Protein AF-A0AA95GGM5-F1 (afdb_monomer)

Structure (mmCIF, N/CA/C/O backbone):
data_AF-A0AA95GGM5-F1
#
_entry.id   AF-A0AA95GGM5-F1
#
loop_
_atom_site.group_PDB
_atom_site.id
_atom_site.type_symbol
_atom_site.label_atom_id
_atom_site.label_alt_id
_atom_site.label_comp_id
_atom_site.label_asym_id
_atom_site.label_entity_id
_atom_site.label_seq_id
_atom_site.pdbx_PDB_ins_code
_atom_site.Cartn_x
_atom_site.Cartn_y
_atom_site.Cartn_z
_atom_site.occupancy
_atom_site.B_iso_or_equiv
_atom_site.auth_seq_id
_atom_site.auth_comp_id
_atom_site.auth_asym_id
_atom_site.auth_atom_id
_atom_site.pdbx_PDB_model_num
ATOM 1 N N . MET A 1 1 ? 15.242 -28.363 -10.101 1.00 30.48 1 MET A N 1
ATOM 2 C CA . MET A 1 1 ? 14.266 -27.829 -11.077 1.00 30.48 1 MET A CA 1
ATOM 3 C C . MET A 1 1 ? 13.266 -26.940 -10.348 1.00 30.48 1 MET A C 1
ATOM 5 O O . MET A 1 1 ? 12.358 -27.441 -9.702 1.00 30.48 1 MET A O 1
ATOM 9 N N . THR A 1 2 ? 13.478 -25.626 -10.359 1.00 34.44 2 THR A N 1
ATOM 10 C CA . THR A 1 2 ? 12.674 -24.646 -9.613 1.00 34.44 2 THR A CA 1
ATOM 11 C C . THR A 1 2 ? 11.592 -24.033 -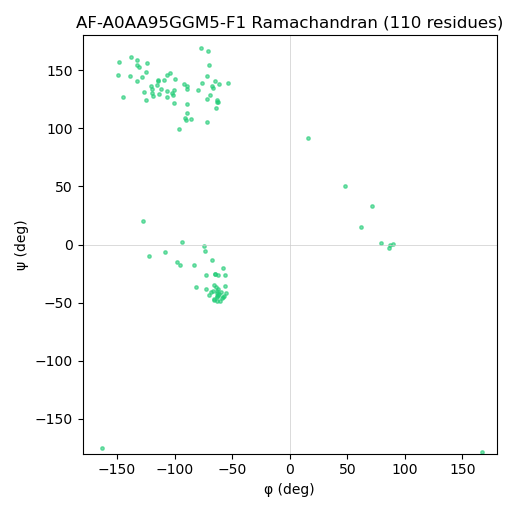10.510 1.00 34.44 2 THR A C 1
ATOM 13 O O . THR A 1 2 ? 11.856 -23.148 -11.311 1.00 34.44 2 THR A O 1
ATOM 16 N N . SER A 1 3 ? 10.370 -24.559 -10.371 1.00 32.09 3 SER A N 1
ATOM 17 C CA . SER A 1 3 ? 9.054 -23.945 -10.640 1.00 32.09 3 SER A CA 1
ATOM 18 C C . SER A 1 3 ? 9.024 -22.660 -11.502 1.00 32.09 3 SER A C 1
ATOM 20 O O . SER A 1 3 ? 8.994 -21.548 -10.971 1.00 32.09 3 SER A O 1
ATOM 22 N N . LEU A 1 4 ? 8.878 -22.815 -12.822 1.00 35.53 4 LEU A N 1
ATOM 23 C CA . LEU A 1 4 ? 8.591 -21.734 -13.785 1.00 35.53 4 LEU A CA 1
ATOM 24 C C . LEU A 1 4 ? 7.138 -21.201 -13.727 1.00 35.53 4 LEU A C 1
ATOM 26 O O . LEU A 1 4 ? 6.823 -20.214 -14.388 1.00 35.53 4 LEU A O 1
ATOM 30 N N . THR A 1 5 ? 6.248 -21.809 -12.933 1.00 39.97 5 THR A N 1
ATOM 31 C CA . THR A 1 5 ? 4.789 -21.600 -13.037 1.00 39.97 5 THR A CA 1
ATOM 32 C C . THR A 1 5 ? 4.130 -20.795 -11.913 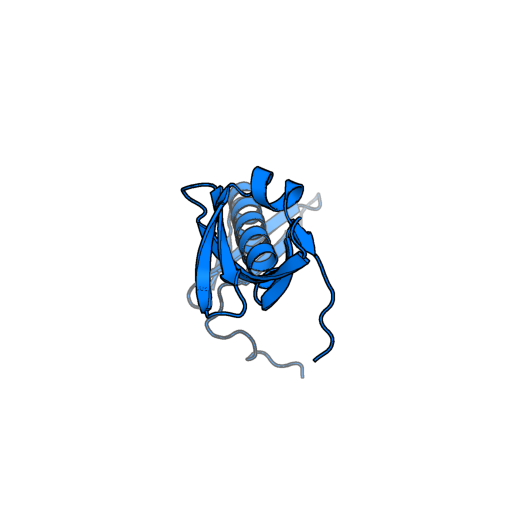1.00 39.97 5 THR A C 1
ATOM 34 O O . THR A 1 5 ? 2.964 -20.443 -12.048 1.00 39.97 5 THR A O 1
ATOM 37 N N . LYS A 1 6 ? 4.827 -20.414 -10.831 1.00 46.41 6 LYS A N 1
ATOM 38 C CA . LYS A 1 6 ? 4.169 -19.738 -9.684 1.00 46.41 6 LYS A CA 1
ATOM 39 C C . LYS A 1 6 ? 3.619 -18.327 -9.960 1.00 46.41 6 LYS A C 1
ATOM 41 O O . LYS A 1 6 ? 2.859 -17.830 -9.142 1.00 46.41 6 LYS A O 1
ATOM 46 N N . ASN A 1 7 ? 3.980 -17.689 -11.077 1.00 53.69 7 ASN A N 1
ATOM 47 C CA . ASN A 1 7 ? 3.649 -16.282 -11.353 1.00 53.69 7 ASN A CA 1
ATOM 48 C C . ASN A 1 7 ? 2.967 -16.054 -12.717 1.00 53.69 7 ASN A C 1
ATOM 50 O O . ASN A 1 7 ? 3.013 -14.942 -13.245 1.00 53.69 7 ASN A O 1
ATOM 54 N N . HIS A 1 8 ? 2.378 -17.091 -13.322 1.00 43.47 8 HIS A N 1
ATOM 55 C CA . HIS A 1 8 ? 1.637 -16.935 -14.578 1.00 43.47 8 HIS A CA 1
ATOM 56 C C . HIS A 1 8 ? 0.427 -16.008 -14.345 1.00 43.47 8 HIS A C 1
ATOM 58 O O . HIS A 1 8 ? -0.381 -16.267 -13.458 1.00 43.47 8 HIS A O 1
ATOM 64 N N . GLY A 1 9 ? 0.331 -14.906 -15.095 1.00 52.59 9 GLY A N 1
ATOM 65 C CA . GLY A 1 9 ? -0.766 -13.930 -14.982 1.00 52.59 9 GLY A CA 1
ATOM 66 C C . GLY A 1 9 ? -0.566 -12.771 -13.992 1.00 52.59 9 GLY A C 1
ATOM 67 O O . GLY A 1 9 ? -1.441 -11.916 -13.896 1.00 52.59 9 GLY A O 1
ATOM 68 N N . ILE A 1 10 ? 0.569 -12.688 -13.288 1.00 62.66 10 ILE A N 1
ATOM 69 C CA . ILE A 1 10 ? 0.879 -11.557 -12.395 1.00 62.66 10 ILE A CA 1
ATOM 70 C C . ILE A 1 10 ? 1.868 -10.619 -13.093 1.00 62.66 10 ILE A C 1
ATOM 72 O O . ILE A 1 10 ? 2.899 -11.067 -13.593 1.00 62.66 10 ILE A O 1
ATOM 76 N N . SER A 1 11 ? 1.588 -9.313 -13.109 1.00 67.56 11 SER A N 1
ATOM 77 C CA . SER A 1 11 ? 2.535 -8.301 -13.597 1.00 67.56 11 SER A CA 1
ATOM 78 C C . SER A 1 11 ? 3.799 -8.298 -12.732 1.00 67.56 11 SER A C 1
ATOM 80 O O . SER A 1 11 ? 3.728 -8.102 -11.520 1.00 67.56 11 SER A O 1
ATOM 82 N N . GLN A 1 12 ? 4.965 -8.502 -13.348 1.00 79.56 12 GLN A N 1
ATOM 83 C CA . GLN A 1 12 ? 6.257 -8.562 -12.652 1.00 79.56 12 GLN A CA 1
ATOM 84 C C . GLN A 1 12 ? 7.143 -7.392 -13.078 1.00 79.56 12 GLN A C 1
ATOM 86 O O . GLN A 1 12 ? 7.191 -7.063 -14.259 1.00 79.56 12 GLN A O 1
ATOM 91 N N . LEU A 1 13 ? 7.876 -6.801 -12.137 1.00 83.62 13 LEU A N 1
ATOM 92 C CA . LEU A 1 13 ? 8.936 -5.828 -12.404 1.00 83.62 13 LEU A CA 1
ATOM 93 C C . LEU A 1 13 ? 10.274 -6.466 -12.027 1.00 83.62 13 LEU A C 1
ATOM 95 O O . LEU A 1 13 ? 10.395 -7.045 -10.948 1.00 83.62 13 LEU A O 1
ATOM 99 N N . ARG A 1 14 ? 11.284 -6.346 -12.890 1.00 86.19 14 ARG A N 1
ATOM 100 C CA . ARG A 1 14 ? 12.654 -6.770 -12.580 1.00 86.19 14 ARG A CA 1
ATOM 101 C C . ARG A 1 14 ? 13.665 -5.698 -12.952 1.00 86.19 14 ARG A C 1
ATOM 103 O O . ARG A 1 14 ? 13.426 -4.885 -13.839 1.00 86.19 14 ARG A O 1
ATOM 110 N N . CYS A 1 15 ? 14.804 -5.731 -12.277 1.00 85.12 15 CYS A N 1
ATOM 111 C CA . CYS A 1 15 ? 15.995 -4.979 -12.642 1.00 85.12 15 CYS A CA 1
ATOM 112 C C . CYS A 1 15 ? 17.013 -5.972 -13.210 1.00 85.12 15 CYS A C 1
ATOM 114 O O . CYS A 1 15 ? 17.293 -6.987 -12.571 1.00 85.12 15 CYS A O 1
ATOM 116 N N . ARG A 1 16 ? 17.533 -5.710 -14.409 1.00 83.69 16 ARG A N 1
ATOM 117 C CA . ARG A 1 16 ? 18.513 -6.558 -15.088 1.00 83.69 16 ARG A CA 1
ATOM 118 C C . ARG A 1 16 ? 19.798 -5.763 -15.336 1.00 83.69 16 ARG A C 1
ATOM 120 O O . ARG A 1 16 ? 19.715 -4.657 -15.877 1.00 83.69 16 ARG A O 1
ATOM 127 N N . PRO A 1 17 ? 20.978 -6.302 -14.987 1.00 81.50 17 PRO A N 1
ATOM 128 C CA . PRO A 1 17 ? 22.237 -5.690 -15.383 1.00 81.50 17 PRO A CA 1
ATOM 129 C C . PRO A 1 17 ? 22.411 -5.794 -16.905 1.00 81.50 17 PRO A C 1
ATOM 131 O O . PRO A 1 17 ? 22.146 -6.834 -17.517 1.00 81.50 17 PRO A O 1
ATOM 134 N N . ILE A 1 18 ? 22.856 -4.706 -17.520 1.00 83.31 18 ILE A N 1
ATOM 135 C CA . ILE A 1 18 ? 23.289 -4.654 -18.912 1.00 83.31 18 ILE A CA 1
ATOM 136 C C . ILE A 1 18 ? 24.812 -4.688 -18.905 1.00 83.31 18 ILE A C 1
ATOM 138 O O . ILE A 1 18 ? 25.460 -3.828 -18.309 1.00 83.31 18 ILE A O 1
ATOM 142 N N . SER A 1 19 ? 25.367 -5.691 -19.581 1.00 74.94 19 SER A N 1
ATOM 143 C CA . SER A 1 19 ? 26.810 -5.814 -19.745 1.00 74.94 19 SER A CA 1
ATOM 144 C C . SER A 1 19 ? 27.314 -4.739 -20.709 1.00 74.94 19 SER A C 1
ATOM 146 O O . SER A 1 19 ? 26.830 -4.629 -21.834 1.00 74.94 19 SER A O 1
ATOM 148 N N . GLY A 1 20 ? 28.287 -3.951 -20.261 1.00 69.19 20 GLY A N 1
ATOM 149 C CA . GLY A 1 20 ? 28.970 -2.906 -21.019 1.00 69.19 20 GLY A CA 1
ATOM 150 C C . GLY A 1 20 ? 30.279 -2.525 -20.323 1.00 69.19 20 GLY A C 1
ATOM 151 O O . GLY A 1 20 ? 30.634 -3.128 -19.314 1.00 69.19 20 GLY A O 1
ATOM 152 N N . LYS A 1 21 ? 30.999 -1.510 -20.831 1.00 62.56 21 LYS A N 1
ATOM 153 C CA . LYS A 1 21 ? 32.228 -0.996 -20.180 1.00 62.56 21 LYS A CA 1
ATOM 154 C C . LYS A 1 21 ? 31.995 -0.544 -18.726 1.00 62.56 21 LYS A C 1
ATOM 156 O O . LYS A 1 21 ? 32.923 -0.604 -17.933 1.00 62.56 21 LYS A O 1
ATOM 161 N N . ASN A 1 22 ? 30.763 -0.143 -18.396 1.00 67.94 22 ASN A N 1
ATOM 162 C CA . ASN A 1 22 ? 30.288 0.165 -17.048 1.00 67.94 22 ASN A CA 1
ATOM 163 C C . ASN A 1 22 ? 29.049 -0.685 -16.722 1.00 67.94 22 ASN A C 1
ATOM 165 O O . ASN A 1 22 ? 28.318 -1.098 -17.625 1.00 67.94 22 ASN A O 1
ATOM 169 N N . TRP A 1 23 ? 28.786 -0.902 -15.430 1.00 63.06 23 TRP A N 1
ATOM 170 C CA . TRP A 1 23 ? 27.568 -1.562 -14.956 1.00 63.06 23 TRP A CA 1
ATOM 171 C C . TRP A 1 23 ? 26.362 -0.637 -15.138 1.00 63.06 23 TRP A C 1
ATOM 173 O O . TRP A 1 23 ? 26.179 0.314 -14.378 1.00 63.06 23 TRP A O 1
ATOM 183 N N . PHE A 1 24 ? 25.529 -0.924 -16.136 1.00 74.38 24 PHE A N 1
ATOM 184 C CA . PHE A 1 24 ? 24.243 -0.256 -16.326 1.00 74.38 24 PHE A CA 1
ATOM 185 C C . PHE A 1 24 ? 23.109 -1.177 -15.884 1.00 74.38 24 PHE A C 1
ATOM 187 O O . PHE A 1 24 ? 23.189 -2.394 -16.030 1.00 74.38 24 PHE A O 1
ATOM 194 N N . TYR A 1 25 ? 22.032 -0.601 -15.361 1.00 79.12 25 TYR A N 1
ATOM 195 C CA . TYR A 1 25 ? 20.838 -1.341 -14.964 1.00 79.12 25 TYR A CA 1
ATOM 196 C C . TYR A 1 25 ? 19.659 -0.921 -15.835 1.00 79.12 25 TYR A C 1
ATOM 198 O O . TYR A 1 25 ? 19.457 0.266 -16.088 1.00 79.12 25 TYR A O 1
ATOM 206 N N . CYS A 1 26 ? 18.870 -1.894 -16.280 1.00 83.62 26 CYS A N 1
ATOM 207 C CA . CYS A 1 26 ? 17.617 -1.664 -16.985 1.00 83.62 26 CYS A CA 1
ATOM 208 C C . CYS A 1 26 ? 16.469 -2.301 -16.215 1.00 83.62 26 CYS A C 1
ATOM 210 O O . CYS A 1 26 ? 16.577 -3.423 -15.717 1.00 83.62 26 CYS A O 1
ATOM 212 N N . TYR A 1 27 ? 15.370 -1.566 -16.105 1.00 86.75 27 TYR A N 1
ATOM 213 C CA . TYR A 1 27 ? 14.140 -2.080 -15.529 1.00 86.75 27 TYR A CA 1
ATOM 214 C C . TYR A 1 27 ? 13.279 -2.664 -16.641 1.00 86.75 27 TYR A C 1
ATOM 216 O O . TYR A 1 27 ? 13.159 -2.072 -17.708 1.00 86.75 27 TYR A O 1
ATOM 224 N N . GLU A 1 28 ? 12.659 -3.810 -16.390 1.00 88.88 28 GLU A N 1
ATOM 225 C CA . GLU A 1 28 ? 11.775 -4.480 -17.340 1.00 88.88 28 GLU A CA 1
ATOM 226 C C . GLU A 1 28 ? 10.480 -4.888 -16.631 1.00 88.88 28 GLU A C 1
ATOM 228 O O . GLU A 1 28 ? 10.514 -5.344 -15.483 1.00 88.88 28 GLU A O 1
ATOM 233 N N . ILE A 1 29 ? 9.342 -4.757 -17.314 1.00 87.25 29 ILE A N 1
ATOM 234 C CA . ILE A 1 29 ? 8.054 -5.293 -16.858 1.00 87.25 29 ILE A CA 1
ATOM 235 C C . ILE A 1 29 ? 7.643 -6.507 -17.677 1.00 87.25 29 ILE A C 1
ATOM 237 O O . ILE A 1 29 ? 7.899 -6.560 -18.878 1.00 87.25 29 ILE A O 1
ATOM 241 N N .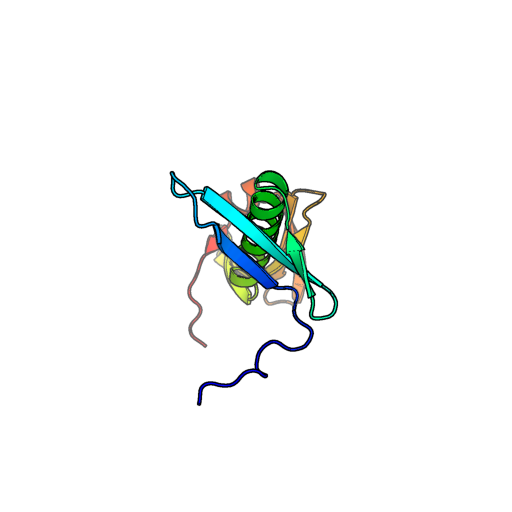 ARG A 1 30 ? 6.970 -7.462 -17.036 1.00 84.44 30 ARG A N 1
ATOM 242 C CA . ARG A 1 30 ? 6.328 -8.589 -17.711 1.00 84.44 30 ARG A CA 1
ATOM 243 C C . ARG A 1 30 ? 4.902 -8.209 -18.093 1.00 84.44 30 ARG A C 1
ATOM 245 O O . ARG A 1 30 ? 4.061 -8.044 -17.213 1.00 84.44 30 ARG A O 1
ATOM 252 N N . LEU A 1 31 ? 4.637 -8.105 -19.392 1.00 76.38 31 LEU A N 1
ATOM 253 C CA . LEU A 1 31 ? 3.302 -7.935 -19.967 1.00 76.38 31 LEU A CA 1
ATOM 254 C C . LEU A 1 31 ? 3.065 -9.049 -20.981 1.00 76.38 31 LEU A C 1
ATOM 256 O O . LEU A 1 31 ? 3.866 -9.210 -21.898 1.00 76.38 31 LEU A O 1
ATOM 260 N N . VAL A 1 32 ? 1.979 -9.812 -20.811 1.00 80.12 32 VAL A N 1
ATOM 261 C CA . VAL A 1 32 ? 1.592 -10.908 -21.726 1.00 80.12 32 VAL A CA 1
ATOM 262 C C . VAL A 1 32 ? 2.793 -11.819 -22.036 1.00 80.12 32 VAL A C 1
ATOM 264 O O . VAL A 1 32 ? 3.174 -12.033 -23.183 1.00 80.12 32 VAL A O 1
ATOM 267 N N . ASP A 1 33 ? 3.472 -12.255 -20.971 1.00 76.69 33 ASP A N 1
ATOM 268 C CA . ASP A 1 33 ? 4.653 -13.128 -21.019 1.00 76.69 33 ASP A CA 1
ATOM 269 C C . ASP A 1 33 ? 5.890 -12.589 -21.752 1.00 76.69 33 ASP A C 1
ATOM 271 O O . ASP A 1 33 ? 6.852 -13.322 -21.980 1.00 76.69 33 ASP A O 1
ATOM 275 N N . ARG A 1 34 ? 5.933 -11.283 -22.031 1.00 81.19 34 ARG A N 1
ATOM 276 C CA . ARG A 1 34 ? 7.099 -10.606 -22.606 1.00 81.19 34 ARG A CA 1
ATOM 277 C C . ARG A 1 34 ? 7.701 -9.611 -21.629 1.00 81.19 34 ARG A C 1
ATOM 279 O O . ARG A 1 34 ? 6.981 -8.900 -20.933 1.00 81.19 34 ARG A O 1
ATOM 286 N N . TRP A 1 35 ? 9.030 -9.545 -21.611 1.00 86.62 35 TRP A N 1
ATOM 287 C CA . TRP A 1 35 ? 9.775 -8.539 -20.858 1.00 86.62 35 TRP A CA 1
ATOM 288 C C . TRP A 1 35 ? 9.989 -7.302 -21.719 1.00 86.62 35 TRP A C 1
ATOM 290 O O . TRP A 1 35 ? 10.583 -7.389 -22.791 1.00 86.62 35 TRP A O 1
ATOM 300 N N . ILE A 1 36 ? 9.490 -6.163 -21.249 1.00 87.31 36 ILE A N 1
ATOM 301 C CA . ILE A 1 36 ? 9.543 -4.888 -21.964 1.00 87.31 36 ILE A CA 1
ATOM 302 C C . ILE A 1 36 ? 10.350 -3.897 -21.121 1.00 87.31 36 ILE A C 1
ATOM 304 O O . ILE A 1 36 ? 10.032 -3.736 -19.938 1.00 87.31 36 ILE A O 1
ATOM 308 N N . PRO A 1 37 ? 11.379 -3.239 -21.687 1.00 89.44 37 PRO A N 1
ATOM 309 C CA . PRO A 1 37 ? 12.169 -2.254 -20.963 1.00 89.44 37 PRO A CA 1
ATOM 310 C C . PRO A 1 37 ? 11.316 -1.041 -20.586 1.00 89.44 37 PRO A C 1
ATOM 312 O O . PRO A 1 37 ? 10.495 -0.560 -21.366 1.00 89.44 37 PRO A O 1
ATOM 315 N N . VAL A 1 38 ? 11.535 -0.528 -19.382 1.00 86.06 38 VAL A N 1
ATOM 316 C CA . VAL A 1 38 ? 10.853 0.646 -18.837 1.00 86.06 38 VAL A CA 1
ATOM 317 C C . VAL A 1 38 ? 11.854 1.610 -18.221 1.00 86.06 38 VAL A C 1
ATOM 319 O O . VAL A 1 38 ? 12.969 1.250 -17.840 1.00 86.06 38 VAL A O 1
ATOM 322 N N . SER A 1 39 ? 11.442 2.869 -18.096 1.00 86.69 39 SER A N 1
ATOM 323 C CA . SER A 1 39 ? 12.255 3.883 -17.434 1.00 86.69 39 SER A CA 1
ATOM 324 C C . SER A 1 39 ? 12.344 3.640 -15.923 1.00 86.69 39 SER A C 1
ATOM 326 O O . SER A 1 39 ? 11.424 3.110 -15.294 1.00 86.69 39 SER A O 1
ATOM 328 N N . GLN A 1 40 ? 13.423 4.126 -15.304 1.00 81.69 40 GLN A N 1
ATOM 329 C CA . GLN A 1 40 ? 13.570 4.141 -13.844 1.00 81.69 40 GLN A CA 1
ATOM 330 C C . GLN A 1 40 ? 12.414 4.884 -13.153 1.00 81.69 40 GLN A C 1
ATOM 332 O O . GLN A 1 40 ? 11.955 4.467 -12.090 1.00 81.69 40 GLN A O 1
ATOM 337 N N . ARG A 1 41 ? 11.903 5.961 -13.768 1.00 81.94 41 ARG A N 1
ATOM 338 C CA . ARG A 1 41 ? 10.763 6.730 -13.245 1.00 81.94 41 ARG A CA 1
ATOM 339 C C . ARG A 1 41 ? 9.504 5.869 -13.143 1.00 81.94 41 ARG A C 1
ATOM 341 O O . ARG A 1 41 ? 8.812 5.931 -12.130 1.00 81.94 41 ARG A O 1
ATOM 348 N N . PHE A 1 42 ? 9.233 5.052 -14.161 1.00 82.38 42 PHE A N 1
ATOM 349 C CA . PHE A 1 42 ? 8.114 4.115 -14.138 1.00 82.38 42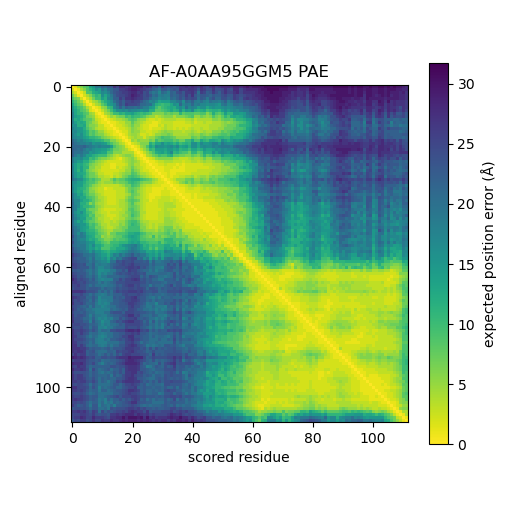 PHE A CA 1
ATOM 350 C C . PHE A 1 42 ? 8.309 3.034 -13.068 1.00 82.38 42 PHE A C 1
ATOM 352 O O . PHE A 1 42 ? 7.408 2.793 -12.268 1.00 82.38 42 PHE A O 1
ATOM 359 N N . ALA A 1 43 ? 9.496 2.420 -13.015 1.00 81.31 43 ALA A N 1
ATOM 360 C CA . ALA A 1 43 ? 9.813 1.384 -12.032 1.00 81.31 43 ALA A CA 1
ATOM 361 C C . ALA A 1 43 ? 9.621 1.885 -10.591 1.00 81.31 43 ALA A C 1
ATOM 363 O O . ALA A 1 43 ? 8.991 1.210 -9.777 1.00 81.31 43 ALA A O 1
ATOM 364 N N . LYS A 1 44 ? 10.089 3.105 -10.300 1.00 78.88 44 LYS A N 1
ATOM 365 C CA . LYS A 1 44 ? 9.890 3.758 -9.004 1.00 78.88 44 LYS A CA 1
ATOM 366 C C . LYS A 1 44 ? 8.406 3.956 -8.689 1.00 78.88 44 LYS A C 1
ATOM 368 O O . LYS A 1 44 ? 7.968 3.567 -7.613 1.00 78.88 44 LYS A O 1
ATOM 373 N N . TRP A 1 45 ? 7.632 4.501 -9.630 1.00 84.44 45 TRP A N 1
ATOM 374 C CA . TRP A 1 45 ? 6.189 4.684 -9.450 1.00 84.44 45 TRP A CA 1
ATOM 375 C C . TRP A 1 45 ? 5.469 3.363 -9.154 1.00 84.44 45 TRP A C 1
ATOM 377 O O . TRP A 1 45 ? 4.662 3.306 -8.230 1.00 84.44 45 TRP A O 1
ATOM 387 N N . ALA A 1 46 ? 5.786 2.296 -9.892 1.00 76.31 46 ALA A N 1
ATOM 388 C CA . ALA A 1 46 ? 5.163 0.990 -9.701 1.00 76.31 46 ALA A CA 1
ATOM 389 C C . ALA A 1 46 ? 5.464 0.417 -8.306 1.00 76.31 46 ALA A C 1
ATOM 391 O O . ALA A 1 46 ? 4.553 -0.049 -7.622 1.00 76.31 46 ALA A O 1
ATOM 392 N N . ILE A 1 47 ? 6.720 0.509 -7.856 1.00 75.12 47 ILE A N 1
ATOM 393 C CA . ILE A 1 47 ? 7.136 0.075 -6.514 1.00 75.12 47 ILE A CA 1
ATOM 394 C C . ILE A 1 47 ? 6.432 0.902 -5.433 1.00 75.12 47 ILE A C 1
ATOM 396 O O . ILE A 1 47 ? 5.865 0.332 -4.502 1.00 75.12 47 ILE A O 1
ATOM 400 N N . ASP A 1 48 ? 6.426 2.229 -5.560 1.00 72.19 48 ASP A N 1
ATOM 401 C CA . ASP A 1 48 ? 5.806 3.128 -4.581 1.00 72.19 48 ASP A CA 1
ATOM 402 C C . ASP A 1 48 ? 4.288 2.884 -4.489 1.00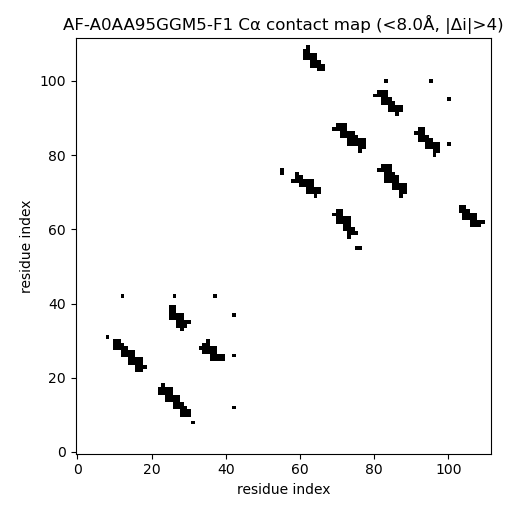 72.19 48 ASP A C 1
ATOM 404 O O . ASP A 1 48 ? 3.723 2.839 -3.393 1.00 72.19 48 ASP A O 1
ATOM 408 N N . HIS A 1 49 ? 3.625 2.643 -5.624 1.00 71.19 49 HIS A N 1
ATOM 409 C CA . HIS A 1 49 ? 2.198 2.330 -5.673 1.00 71.19 49 HIS A CA 1
ATOM 410 C C . HIS A 1 49 ? 1.878 0.992 -4.995 1.00 71.19 49 HIS A C 1
ATOM 412 O O . HIS A 1 49 ? 0.967 0.916 -4.170 1.00 71.19 49 HIS A O 1
ATOM 418 N N . VAL A 1 50 ? 2.654 -0.054 -5.295 1.00 67.62 50 VAL A N 1
ATOM 419 C CA . VAL A 1 50 ? 2.502 -1.379 -4.681 1.00 67.62 50 VAL A CA 1
ATOM 420 C C . VAL A 1 50 ? 2.770 -1.309 -3.177 1.00 67.62 50 VAL A C 1
ATOM 422 O O . VAL A 1 50 ? 1.957 -1.798 -2.397 1.00 67.62 50 VAL A O 1
ATOM 425 N N . ASN A 1 51 ? 3.830 -0.628 -2.740 1.00 64.94 51 ASN A N 1
ATOM 426 C CA . ASN A 1 51 ? 4.129 -0.434 -1.318 1.00 64.94 51 ASN A CA 1
ATOM 427 C C . ASN A 1 51 ? 3.007 0.306 -0.584 1.00 64.94 51 ASN A C 1
ATOM 429 O O . ASN A 1 51 ? 2.633 -0.081 0.522 1.00 64.94 51 ASN A O 1
ATOM 433 N N . HIS A 1 52 ? 2.428 1.333 -1.203 1.00 64.56 52 HIS A N 1
ATOM 434 C CA . HIS A 1 52 ? 1.286 2.049 -0.648 1.00 64.56 52 HIS A CA 1
ATOM 435 C C . HIS A 1 52 ? 0.041 1.153 -0.523 1.00 64.56 52 HIS A C 1
ATOM 437 O O . HIS A 1 52 ? -0.688 1.251 0.464 1.00 64.56 52 HIS A O 1
ATOM 443 N N . LEU A 1 53 ? -0.193 0.236 -1.468 1.00 60.19 53 LEU A N 1
ATOM 444 C CA . LEU A 1 53 ? -1.260 -0.767 -1.365 1.00 60.19 53 LEU A CA 1
ATOM 445 C C . LEU A 1 53 ? -0.967 -1.821 -0.283 1.00 60.19 53 LEU A C 1
ATOM 447 O O . LEU A 1 53 ? -1.848 -2.124 0.520 1.00 60.19 53 LEU A O 1
ATOM 451 N N . TYR A 1 54 ? 0.265 -2.329 -0.197 1.00 58.34 54 TYR A N 1
ATOM 452 C CA . TYR A 1 54 ? 0.677 -3.289 0.835 1.00 58.34 54 TYR A CA 1
ATOM 453 C C . TYR A 1 54 ? 0.598 -2.699 2.246 1.00 58.34 54 TYR A C 1
ATOM 455 O O . TYR A 1 54 ? 0.117 -3.360 3.165 1.00 58.34 54 TYR A O 1
ATOM 463 N N . GLN A 1 55 ? 1.017 -1.444 2.438 1.00 59.12 55 GLN A N 1
ATOM 464 C CA . GLN A 1 55 ? 0.877 -0.762 3.728 1.00 59.12 55 GLN A CA 1
ATOM 465 C C . GLN A 1 55 ? -0.593 -0.609 4.133 1.00 59.12 55 GLN A C 1
ATOM 467 O O . GLN A 1 55 ? -0.925 -0.811 5.301 1.00 59.12 55 GLN A O 1
ATOM 472 N N . LYS A 1 56 ? -1.487 -0.335 3.175 1.00 57.69 56 LYS A N 1
ATOM 473 C CA . LYS A 1 56 ? -2.936 -0.295 3.423 1.00 57.69 56 LYS A CA 1
ATOM 474 C C . LYS A 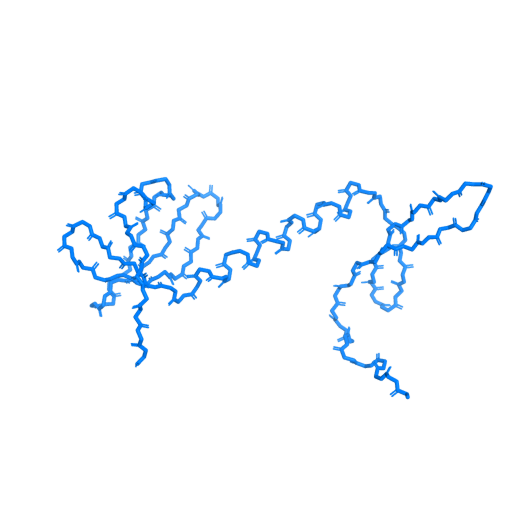1 56 ? -3.511 -1.663 3.785 1.00 57.69 56 LYS A C 1
ATOM 476 O O . LYS A 1 56 ? -4.338 -1.735 4.688 1.00 57.69 56 LYS A O 1
ATOM 481 N N . GLN A 1 57 ? -3.058 -2.738 3.136 1.00 56.09 57 GLN A N 1
ATOM 482 C CA . GLN A 1 57 ? -3.473 -4.103 3.485 1.00 56.09 57 GLN A CA 1
ATOM 483 C C . GLN A 1 57 ? -2.987 -4.519 4.877 1.00 56.09 57 GLN A C 1
ATOM 485 O O . GLN A 1 57 ? -3.719 -5.184 5.598 1.00 56.09 57 GLN A O 1
ATOM 490 N N . LYS A 1 58 ? -1.797 -4.080 5.309 1.00 59.38 58 LYS A N 1
ATOM 491 C CA . LYS A 1 58 ? -1.250 -4.429 6.632 1.00 59.38 58 LYS A CA 1
ATOM 492 C C . LYS A 1 58 ? -2.074 -3.865 7.796 1.00 59.38 58 LYS A C 1
ATOM 494 O O . LYS A 1 58 ? -2.026 -4.423 8.888 1.00 59.38 58 LYS A O 1
ATOM 499 N N . LEU A 1 59 ? -2.807 -2.771 7.576 1.00 63.66 59 LEU A N 1
ATOM 500 C CA . LEU A 1 59 ? -3.717 -2.166 8.557 1.00 63.66 59 LEU A CA 1
ATOM 501 C C . LEU A 1 59 ? -5.095 -2.843 8.588 1.00 63.66 59 LEU A C 1
ATOM 503 O O . LEU A 1 59 ? -5.829 -2.683 9.561 1.00 63.66 59 LEU A O 1
ATOM 507 N N . PHE A 1 60 ? -5.448 -3.604 7.550 1.00 65.12 60 PHE A N 1
ATOM 508 C CA . PHE A 1 60 ? -6.742 -4.266 7.432 1.00 65.12 60 PHE A CA 1
ATOM 509 C C . PHE A 1 60 ? -6.933 -5.299 8.546 1.00 65.12 60 PHE A C 1
ATOM 511 O O . PHE A 1 60 ? -6.093 -6.174 8.739 1.00 65.12 60 PHE A O 1
ATOM 518 N N . GLY A 1 61 ? -8.021 -5.172 9.311 1.00 68.94 61 GLY A N 1
ATOM 519 C CA . GLY A 1 61 ? -8.298 -6.054 10.448 1.00 68.94 61 GLY A CA 1
ATOM 520 C C . GLY A 1 61 ? -7.527 -5.725 11.730 1.00 68.94 61 GLY A C 1
ATOM 521 O O . GLY A 1 61 ? -7.721 -6.414 12.727 1.00 68.94 61 GLY A O 1
ATOM 522 N N . GLN A 1 62 ? -6.697 -4.674 11.752 1.00 83.44 62 GLN A N 1
ATOM 523 C CA . GLN A 1 62 ? -6.105 -4.201 13.004 1.00 83.44 62 GLN A CA 1
ATOM 524 C C . GLN A 1 62 ? -7.153 -3.521 13.884 1.00 83.44 62 GLN A C 1
ATOM 526 O O . GLN A 1 62 ? -8.036 -2.808 13.398 1.00 83.44 62 GLN A O 1
ATOM 531 N N . TYR A 1 63 ? -7.001 -3.709 15.191 1.00 87.19 63 TYR A N 1
ATOM 532 C CA . TYR A 1 63 ? -7.851 -3.098 16.197 1.00 87.19 63 TYR A CA 1
ATOM 533 C C . TYR A 1 63 ? -7.174 -1.872 16.805 1.00 87.19 63 TYR A C 1
ATOM 535 O O . TYR A 1 63 ? -5.962 -1.830 17.036 1.00 87.19 63 TYR A O 1
ATOM 543 N N . PHE A 1 64 ? -7.983 -0.861 17.079 1.00 89.31 64 PHE A N 1
ATOM 544 C CA . PHE A 1 64 ? -7.580 0.373 17.726 1.00 89.31 64 PHE A CA 1
ATOM 545 C C . PHE A 1 64 ? -8.546 0.680 18.861 1.00 89.31 64 PHE A C 1
ATOM 547 O O . PHE A 1 64 ? -9.708 0.290 18.820 1.00 89.31 64 PHE A O 1
ATOM 554 N N . ARG A 1 65 ? -8.071 1.400 19.869 1.00 90.62 65 ARG A N 1
ATOM 555 C CA . ARG A 1 65 ? -8.876 1.877 20.988 1.00 90.62 65 ARG A CA 1
ATOM 556 C C . ARG A 1 65 ? -8.956 3.396 20.947 1.00 90.62 65 ARG A C 1
ATOM 558 O O . ARG A 1 65 ? -7.922 4.057 20.824 1.00 90.62 65 ARG A O 1
ATOM 565 N N . ASP A 1 66 ? -10.168 3.933 21.032 1.00 88.56 66 ASP A N 1
ATOM 566 C CA . ASP A 1 66 ? -10.398 5.375 21.113 1.00 88.56 66 ASP A CA 1
ATOM 567 C C . ASP A 1 66 ? -10.105 5.921 22.526 1.00 88.56 66 ASP A C 1
ATOM 569 O O . ASP A 1 66 ? -9.936 5.173 23.493 1.00 88.56 66 ASP A O 1
ATOM 573 N N . LYS A 1 67 ? -10.064 7.250 22.667 1.00 84.50 67 LYS A N 1
ATOM 574 C CA . LYS A 1 67 ? -9.881 7.935 23.964 1.00 84.50 67 LYS A CA 1
ATOM 575 C C . LYS A 1 67 ? -10.943 7.588 25.021 1.00 84.50 67 LYS A C 1
ATOM 577 O O . LYS A 1 67 ? -10.702 7.815 26.200 1.00 84.50 67 LYS A O 1
ATOM 582 N N . ARG A 1 68 ? -12.106 7.070 24.615 1.00 85.69 68 ARG A N 1
ATOM 583 C CA . ARG A 1 68 ? -13.209 6.647 25.494 1.00 85.69 68 ARG A CA 1
ATOM 584 C C . ARG A 1 68 ? -13.140 5.154 25.840 1.00 85.69 68 ARG A C 1
ATOM 586 O O . ARG A 1 68 ? -14.023 4.656 26.525 1.00 85.69 68 ARG A O 1
ATOM 593 N N . GLY A 1 69 ? -12.115 4.441 25.369 1.00 84.75 69 GLY A N 1
ATOM 594 C CA . GLY A 1 69 ? -11.918 3.016 25.617 1.00 84.75 69 GLY A CA 1
ATOM 595 C C . GLY A 1 69 ? -12.625 2.083 24.629 1.00 84.75 69 GLY A C 1
ATOM 596 O O . GLY A 1 69 ? -12.458 0.870 24.745 1.00 84.75 69 GLY A O 1
ATOM 597 N N . ARG A 1 70 ? -13.358 2.607 23.640 1.00 88.44 70 ARG A N 1
ATOM 598 C CA . ARG A 1 70 ? -14.090 1.792 22.658 1.00 88.44 70 ARG A CA 1
ATOM 599 C C . ARG A 1 70 ? -13.140 1.211 21.624 1.00 88.44 70 ARG A C 1
ATOM 601 O O . ARG A 1 70 ? -12.238 1.904 21.146 1.00 88.44 70 ARG A O 1
ATOM 608 N N . ILE A 1 71 ? -13.363 -0.048 21.269 1.00 89.12 71 ILE A N 1
ATOM 609 C CA . ILE A 1 71 ? -12.563 -0.755 20.275 1.00 89.12 71 ILE A CA 1
ATOM 610 C C . ILE A 1 71 ? -13.168 -0.536 18.889 1.00 89.12 71 ILE A C 1
ATOM 612 O O . ILE A 1 71 ? -14.383 -0.583 18.694 1.00 89.12 71 ILE A O 1
ATOM 616 N N . VAL A 1 72 ? -12.296 -0.270 17.923 1.00 89.56 72 VAL A N 1
ATOM 617 C CA . VAL A 1 72 ? -12.637 -0.157 16.510 1.00 89.56 72 VAL A CA 1
ATOM 618 C C . VAL A 1 72 ? -11.727 -1.043 15.684 1.00 89.56 72 VAL A C 1
ATOM 620 O O . VAL A 1 72 ? -10.536 -1.169 15.962 1.00 89.56 72 VAL A O 1
ATOM 623 N N . ARG A 1 73 ? -12.277 -1.624 14.626 1.00 88.75 73 ARG A N 1
ATOM 624 C CA . ARG A 1 73 ? -11.543 -2.388 13.625 1.00 88.75 73 ARG A CA 1
ATOM 625 C C . ARG A 1 73 ? -11.324 -1.527 12.393 1.00 88.75 73 ARG A C 1
ATOM 627 O O . ARG A 1 73 ? -12.272 -0.963 11.848 1.00 88.75 73 ARG A O 1
ATOM 634 N N . PHE A 1 74 ? -10.088 -1.440 11.923 1.00 85.50 74 PHE A N 1
ATOM 635 C CA . PHE A 1 74 ? -9.782 -0.774 10.664 1.00 85.50 74 PHE A CA 1
ATOM 636 C C . PHE A 1 74 ? -10.331 -1.593 9.490 1.00 85.50 74 PHE A C 1
ATOM 638 O O . PHE A 1 74 ? -10.063 -2.792 9.371 1.00 85.50 74 PHE A O 1
ATOM 645 N N . THR A 1 75 ? -11.088 -0.931 8.615 1.00 85.81 75 THR A N 1
ATOM 646 C CA . THR A 1 75 ? -11.778 -1.563 7.478 1.00 85.81 75 THR A CA 1
ATOM 647 C C . THR A 1 75 ? -11.396 -0.973 6.129 1.00 85.81 75 THR A C 1
ATOM 649 O O . THR A 1 75 ? -11.748 -1.543 5.104 1.00 85.81 75 THR A O 1
ATOM 652 N N . GLY A 1 76 ? -10.668 0.144 6.082 1.00 81.06 76 GLY A N 1
ATOM 653 C CA . GLY A 1 76 ? -10.213 0.685 4.810 1.00 81.06 76 GLY A CA 1
ATOM 654 C C . GLY A 1 76 ? -9.672 2.102 4.886 1.00 81.06 76 GLY A C 1
ATOM 655 O O . GLY A 1 76 ? -9.602 2.726 5.943 1.00 81.06 76 GLY A O 1
ATOM 656 N N . TYR A 1 77 ? -9.288 2.618 3.722 1.00 82.44 77 TYR A N 1
ATOM 657 C CA . TYR A 1 77 ? -8.798 3.981 3.571 1.00 82.44 77 TYR A CA 1
ATOM 658 C C . TYR A 1 77 ? -9.244 4.580 2.235 1.00 82.44 77 TYR A C 1
ATOM 660 O O . TYR A 1 77 ? -8.966 4.021 1.172 1.00 82.44 77 TYR A O 1
ATOM 668 N N . ASP A 1 78 ? -9.876 5.749 2.294 1.00 80.31 78 ASP A N 1
ATOM 669 C CA . ASP A 1 78 ? -10.217 6.560 1.130 1.00 80.31 78 ASP A CA 1
ATOM 670 C C . ASP A 1 78 ? -9.023 7.453 0.772 1.00 80.31 78 ASP A C 1
ATOM 672 O O . ASP A 1 78 ? -8.714 8.430 1.460 1.00 80.31 78 ASP A O 1
ATOM 676 N N . ALA A 1 79 ? -8.357 7.122 -0.336 1.00 72.06 79 ALA A N 1
ATOM 677 C CA . ALA A 1 79 ? -7.184 7.847 -0.815 1.00 72.06 79 ALA A CA 1
ATOM 678 C C . ALA A 1 79 ? -7.495 9.218 -1.411 1.00 72.06 79 ALA A C 1
ATOM 680 O O . ALA A 1 79 ? -6.622 10.082 -1.395 1.00 72.06 79 ALA A O 1
ATOM 681 N N .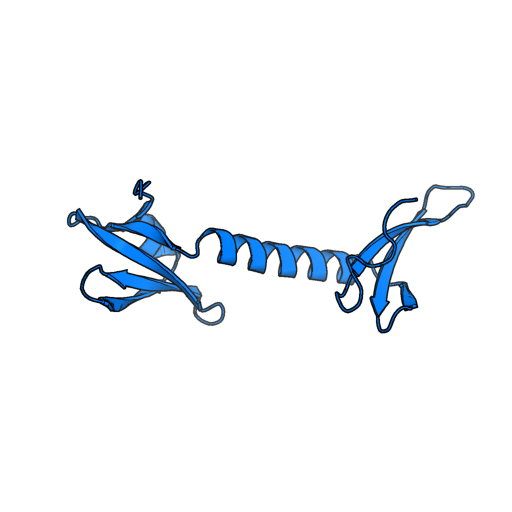 LYS A 1 80 ? -8.710 9.428 -1.929 1.00 76.75 80 LYS A N 1
ATOM 682 C CA . LYS A 1 80 ? -9.093 10.725 -2.494 1.00 76.75 80 LYS A CA 1
ATOM 683 C C . LYS A 1 80 ? -9.296 11.748 -1.383 1.00 76.75 80 LYS A C 1
ATOM 685 O O . LYS A 1 80 ? -8.923 12.903 -1.545 1.00 76.75 80 LYS A O 1
ATOM 690 N N . LYS A 1 81 ? -9.869 11.314 -0.257 1.00 77.19 81 LYS A N 1
ATOM 691 C CA . LYS A 1 81 ? -10.189 12.191 0.882 1.00 77.19 81 LYS A CA 1
ATOM 692 C C . LYS A 1 81 ? -9.146 12.162 2.000 1.00 77.19 81 LYS A C 1
ATOM 694 O O . LYS A 1 81 ? -9.151 13.033 2.866 1.00 77.19 81 LYS A O 1
ATOM 699 N N . GLY A 1 82 ? -8.256 11.173 2.005 1.00 79.56 82 GLY A N 1
ATOM 700 C CA . GLY A 1 82 ? -7.285 10.971 3.079 1.00 79.56 82 GLY A CA 1
ATOM 701 C C . GLY A 1 82 ? -7.918 10.472 4.380 1.00 79.56 82 GLY A C 1
ATOM 702 O O . GLY A 1 82 ? -7.478 10.854 5.469 1.00 79.56 82 GLY A O 1
ATOM 703 N N . TRP A 1 83 ? -8.984 9.675 4.281 1.00 86.00 83 TRP A N 1
ATOM 704 C CA . TRP A 1 83 ? -9.795 9.235 5.420 1.00 86.00 83 TRP A CA 1
ATOM 705 C C . TRP A 1 83 ? -9.589 7.756 5.722 1.00 86.00 83 TRP A C 1
ATOM 707 O O . TRP A 1 83 ? -9.489 6.935 4.817 1.00 86.00 83 TRP A O 1
ATOM 717 N N . ILE A 1 84 ? -9.567 7.416 7.005 1.00 85.81 84 ILE A N 1
ATOM 718 C CA . ILE A 1 84 ? -9.624 6.045 7.501 1.00 85.81 84 ILE A CA 1
ATOM 719 C C . ILE A 1 84 ? -11.087 5.654 7.685 1.00 85.81 84 ILE A C 1
ATOM 721 O O . ILE A 1 84 ? -11.857 6.416 8.270 1.00 85.81 84 ILE A O 1
ATOM 725 N N . LEU A 1 85 ? -11.434 4.459 7.214 1.00 89.38 85 LEU A N 1
ATOM 726 C CA . LEU A 1 85 ? -12.703 3.789 7.459 1.00 89.38 85 LEU A CA 1
ATOM 727 C C . LEU A 1 85 ? -12.502 2.734 8.547 1.00 89.38 85 LEU A C 1
ATOM 729 O O . LEU A 1 85 ? -11.557 1.939 8.506 1.00 89.38 85 LEU A O 1
ATOM 733 N N . PHE A 1 86 ? -13.395 2.715 9.526 1.00 89.62 86 PHE A N 1
ATOM 734 C CA . PHE A 1 86 ? -13.338 1.787 10.648 1.00 89.62 86 PHE A CA 1
ATOM 735 C C . PHE A 1 86 ? -14.741 1.432 11.136 1.00 89.62 86 PHE A C 1
ATOM 737 O O . PHE A 1 86 ? -15.697 2.168 10.908 1.00 89.62 86 PHE A O 1
ATOM 744 N N . THR A 1 87 ? -14.858 0.287 11.796 1.00 90.44 87 THR A N 1
ATOM 745 C CA . THR A 1 87 ? -16.107 -0.211 12.383 1.00 90.44 87 THR A CA 1
ATOM 746 C C . THR A 1 87 ? -15.946 -0.368 13.881 1.00 90.44 87 THR A C 1
ATOM 748 O O . THR A 1 87 ? -14.954 -0.949 14.319 1.00 90.44 87 THR A O 1
ATOM 751 N N . TYR A 1 88 ? -16.911 0.109 14.656 1.00 88.00 88 TYR A N 1
ATOM 752 C CA . TYR A 1 88 ? -17.029 -0.236 16.072 1.00 88.00 88 TYR A CA 1
ATOM 753 C C . TYR A 1 88 ? -17.487 -1.696 16.245 1.00 88.00 88 TYR A C 1
ATOM 755 O O . TYR A 1 88 ? -17.913 -2.343 15.285 1.00 88.00 88 TYR A O 1
ATOM 763 N N . GLU A 1 89 ? -17.376 -2.226 17.466 1.00 84.12 89 GLU A N 1
ATOM 764 C CA . GLU A 1 89 ? -17.824 -3.590 17.804 1.00 84.12 89 GLU A CA 1
ATOM 765 C C . GLU A 1 89 ? -19.336 -3.796 17.627 1.00 84.12 89 GLU A C 1
ATOM 767 O O . GLU A 1 89 ? -19.768 -4.903 17.326 1.00 84.12 89 GLU A O 1
ATOM 772 N N . ASP A 1 90 ? -20.129 -2.728 17.734 1.00 85.00 90 ASP A N 1
ATOM 773 C CA . ASP A 1 90 ? -21.576 -2.725 17.473 1.00 85.00 90 ASP A CA 1
ATOM 774 C C . ASP A 1 90 ? -21.931 -2.795 15.971 1.00 85.00 90 ASP A C 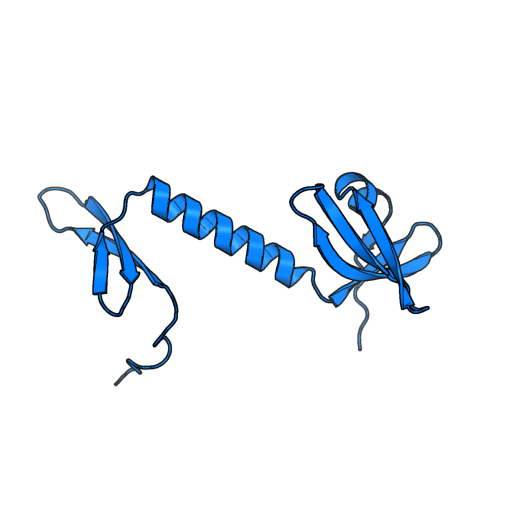1
ATOM 776 O O . ASP A 1 90 ? -23.105 -2.801 15.606 1.00 85.00 90 ASP A O 1
ATOM 780 N N . GLY A 1 91 ? -20.928 -2.829 15.086 1.00 81.94 91 GLY A N 1
ATOM 781 C CA . GLY A 1 91 ? -21.102 -2.830 13.635 1.00 81.94 91 GLY A CA 1
ATOM 782 C C . GLY A 1 91 ? -21.235 -1.438 13.008 1.00 81.94 91 GLY A C 1
ATOM 783 O O . GLY A 1 91 ? -21.273 -1.334 11.779 1.00 81.94 91 GLY A O 1
ATOM 784 N N . SER A 1 92 ? -21.237 -0.363 13.801 1.00 87.12 92 SER A N 1
ATOM 785 C CA . SER A 1 92 ? -21.337 1.009 13.300 1.00 87.12 92 SER A CA 1
ATOM 786 C C . SER A 1 92 ? -20.115 1.375 12.452 1.00 87.12 92 SER A C 1
ATOM 788 O O . SER A 1 92 ? -18.984 1.424 12.948 1.00 87.12 92 SER A O 1
ATOM 790 N N . GLN A 1 93 ? -20.333 1.668 11.166 1.00 88.75 93 GLN A N 1
ATOM 791 C CA . GLN A 1 93 ? -19.296 2.171 10.261 1.00 88.75 93 GLN A CA 1
ATOM 792 C C . GLN A 1 93 ? -19.060 3.666 10.474 1.00 88.75 93 GLN A C 1
ATOM 794 O O . GLN A 1 93 ? -19.991 4.465 10.529 1.00 88.75 93 GLN A O 1
ATOM 799 N N . CYS A 1 94 ? -17.792 4.051 10.570 1.00 89.31 94 CYS A N 1
ATOM 800 C CA . CYS A 1 94 ? -17.355 5.420 10.792 1.00 89.31 94 CYS A CA 1
ATOM 801 C C . CYS A 1 94 ? -16.149 5.761 9.915 1.00 89.31 94 CYS A C 1
ATOM 803 O O . CYS A 1 94 ? -15.433 4.892 9.408 1.00 89.31 94 CYS A O 1
ATOM 805 N N . PHE A 1 95 ? -15.916 7.060 9.750 1.00 90.62 95 PHE A N 1
ATOM 806 C CA . PHE A 1 95 ? -14.805 7.589 8.973 1.00 90.62 95 PHE A CA 1
ATOM 807 C C . PHE A 1 95 ? -14.166 8.788 9.673 1.00 90.62 95 PHE A C 1
ATOM 809 O O . PHE A 1 95 ? -14.839 9.586 10.323 1.00 90.62 95 PHE A O 1
ATOM 816 N N . SER A 1 96 ? -12.846 8.919 9.550 1.00 87.75 96 SER A N 1
ATOM 817 C CA . SER A 1 96 ? -12.100 10.043 10.125 1.00 87.75 96 SER A CA 1
ATOM 818 C C . SER A 1 96 ? -10.870 10.380 9.283 1.00 87.75 96 SER A C 1
ATOM 820 O O . SER A 1 96 ? -10.226 9.465 8.765 1.00 87.75 96 SER A O 1
ATOM 822 N N . PRO A 1 97 ? -10.471 11.660 9.169 1.00 88.94 97 PRO A N 1
ATOM 823 C CA . PRO A 1 97 ? -9.188 12.027 8.578 1.00 88.94 97 PRO A CA 1
ATOM 824 C C . PRO A 1 97 ? -8.026 11.284 9.246 1.00 88.94 97 PRO A C 1
ATOM 826 O O . PRO A 1 97 ? -7.973 11.185 10.475 1.00 88.94 97 PRO A O 1
ATOM 829 N N . ILE A 1 98 ? -7.055 10.820 8.453 1.00 82.75 98 ILE A N 1
ATOM 830 C CA . ILE A 1 98 ? -5.945 9.983 8.945 1.00 82.75 98 ILE A CA 1
ATOM 831 C C . ILE A 1 98 ? -5.168 10.625 10.103 1.00 82.75 98 ILE A C 1
ATOM 833 O O . ILE A 1 98 ? -4.867 9.966 11.096 1.00 82.75 98 ILE A O 1
ATOM 837 N N . ARG A 1 99 ? -4.903 11.936 10.017 1.00 82.25 99 ARG A N 1
ATOM 838 C CA . ARG A 1 99 ? -4.179 12.681 11.059 1.00 82.25 99 ARG A CA 1
ATOM 839 C C . ARG A 1 99 ? -4.935 12.669 12.384 1.00 82.25 99 ARG A C 1
ATOM 841 O O . ARG A 1 99 ? -4.332 12.427 13.422 1.00 82.25 99 ARG A O 1
ATOM 848 N N . LYS A 1 100 ? -6.253 12.881 12.332 1.00 86.75 100 LYS A N 1
ATOM 849 C CA . LYS A 1 100 ? -7.118 12.860 13.514 1.00 86.75 100 LYS A CA 1
ATOM 850 C C . LYS A 1 100 ? -7.225 11.448 14.084 1.00 86.75 100 LYS A C 1
ATOM 852 O O . LYS A 1 100 ? -7.125 11.263 15.289 1.00 86.75 100 LYS A O 1
ATOM 857 N N . PHE A 1 101 ? -7.340 10.442 13.217 1.00 87.44 101 PHE A N 1
ATOM 858 C CA . PHE A 1 101 ? -7.376 9.047 13.646 1.00 87.44 101 PHE A CA 1
ATOM 859 C C . PHE A 1 101 ? -6.104 8.656 14.419 1.00 87.44 101 PHE A C 1
ATOM 861 O O . PHE A 1 101 ? -6.200 8.120 15.513 1.00 87.44 101 PHE A O 1
ATOM 868 N N . HIS A 1 102 ? -4.912 9.007 13.932 1.00 83.44 102 HIS A N 1
ATOM 869 C CA . HIS A 1 102 ? -3.664 8.711 14.653 1.00 83.44 102 HIS A CA 1
ATOM 870 C C . HIS A 1 102 ? -3.529 9.441 16.003 1.00 83.44 102 HIS A C 1
ATOM 872 O O . HIS A 1 102 ? -2.810 8.969 16.879 1.00 83.44 102 HIS A O 1
ATOM 878 N N . GLN A 1 103 ? -4.192 10.587 16.184 1.00 85.94 103 GLN A N 1
ATOM 879 C CA . GLN A 1 103 ? -4.198 11.327 17.453 1.00 85.94 103 GLN A CA 1
ATOM 880 C C . GLN A 1 103 ? -5.208 10.762 18.459 1.00 85.94 103 GLN A C 1
ATOM 882 O O . GLN A 1 103 ? -4.967 10.779 19.668 1.00 85.94 103 GLN A O 1
ATOM 887 N N . ASP A 1 104 ? -6.357 10.303 17.964 1.00 88.19 104 ASP A N 1
ATOM 888 C CA . ASP A 1 104 ? -7.494 9.904 18.793 1.00 88.19 104 ASP A CA 1
ATOM 889 C C . ASP A 1 104 ? -7.535 8.398 19.086 1.00 88.19 104 ASP A C 1
ATOM 891 O O . ASP A 1 104 ? -8.207 7.985 20.034 1.00 88.19 104 ASP A O 1
ATOM 895 N N . TYR A 1 105 ? -6.812 7.588 18.309 1.00 88.81 105 TYR A N 1
ATOM 896 C CA . TYR A 1 105 ? -6.871 6.132 18.367 1.00 88.81 105 TYR A CA 1
ATOM 897 C C . TYR A 1 105 ? -5.480 5.531 18.551 1.00 88.81 105 TYR A C 1
ATOM 899 O O . TYR A 1 105 ? -4.538 5.845 17.824 1.00 88.81 105 TYR A O 1
ATOM 907 N N . LYS A 1 106 ? -5.358 4.613 19.513 1.00 88.62 106 LYS A N 1
ATOM 908 C CA . LYS A 1 106 ? -4.130 3.851 19.761 1.00 88.62 106 LYS A CA 1
ATOM 909 C C . LYS A 1 106 ? -4.309 2.420 19.288 1.00 88.62 106 LYS A C 1
ATOM 911 O O . LYS A 1 106 ? -5.311 1.787 19.607 1.00 88.62 106 LYS A O 1
ATOM 916 N N . ARG A 1 107 ? -3.340 1.907 18.532 1.00 85.56 107 ARG A N 1
ATOM 917 C CA . ARG A 1 107 ? -3.336 0.507 18.095 1.00 85.56 107 ARG A CA 1
ATOM 918 C C . ARG A 1 107 ? -3.277 -0.414 19.314 1.00 85.56 107 ARG A C 1
ATOM 920 O O . ARG A 1 107 ? -2.510 -0.151 20.238 1.00 85.56 107 ARG A O 1
ATOM 927 N N . ILE A 1 108 ? -4.060 -1.486 19.285 1.00 86.25 108 ILE A N 1
ATOM 928 C CA . ILE A 1 108 ? -4.046 -2.537 20.303 1.00 86.25 108 ILE A CA 1
ATOM 929 C C . ILE A 1 108 ? -3.815 -3.898 19.646 1.00 86.25 108 ILE A C 1
ATOM 931 O O . ILE A 1 108 ? -4.216 -4.132 18.505 1.00 86.25 108 ILE A O 1
ATOM 935 N N . GLU A 1 109 ? -3.156 -4.797 20.368 1.00 75.00 109 GLU A N 1
ATOM 936 C CA . GLU A 1 109 ? -3.110 -6.211 20.010 1.00 75.00 109 GLU A CA 1
ATOM 937 C C . GLU A 1 109 ? -4.282 -6.904 20.694 1.00 75.00 109 GLU A C 1
ATOM 939 O O . GLU A 1 109 ? -4.299 -7.068 21.912 1.00 75.00 109 GLU A O 1
ATOM 944 N N . VAL A 1 110 ? -5.291 -7.270 19.910 1.00 65.69 110 VAL A N 1
ATOM 945 C CA . VAL A 1 110 ? -6.358 -8.152 20.378 1.00 65.69 110 VAL A CA 1
ATOM 946 C C . VAL A 1 110 ? -5.895 -9.561 20.035 1.00 65.69 110 VAL A C 1
ATOM 948 O O . VAL A 1 110 ? -5.774 -9.895 18.855 1.00 65.69 110 VAL A O 1
ATOM 951 N N . LYS A 1 111 ? -5.532 -10.351 21.053 1.00 51.25 111 LYS A N 1
ATOM 952 C CA . LYS A 1 111 ? -5.309 -11.787 20.857 1.00 51.25 111 LYS A CA 1
ATOM 953 C C . LYS A 1 111 ? -6.662 -12.423 20.499 1.00 51.25 111 LYS A C 1
ATOM 955 O O . LYS A 1 111 ? -7.646 -12.038 21.131 1.00 51.25 111 LYS A O 1
ATOM 960 N N . PRO A 1 112 ? -6.716 -13.293 19.476 1.00 52.94 112 PRO A N 1
ATOM 961 C CA . PRO A 1 112 ? -7.925 -14.044 19.158 1.00 52.94 112 PRO A CA 1
ATOM 962 C C . PRO A 1 112 ? -8.359 -14.926 20.332 1.00 52.94 112 PRO A C 1
ATOM 964 O O . PRO A 1 112 ? -7.476 -15.323 21.131 1.00 52.94 112 PRO A O 1
#

Secondary structure (DSSP, 8-state):
---TTTTTTS-EEEEEEEPSSS-EEEEEEEETTEEEEE-HHHHHHHHHHHHHHHHHHHHTT-EEEETTS-EEEEEEEETTTTEEEEEETT--EEEEEHHHHHHHEEEE----

Solvent-accessible surface area (backbone atoms only — not comparable to full-atom values): 6742 Å² total; per-residue (Å²): 138,84,78,90,65,90,58,77,92,56,80,43,79,47,78,43,81,44,92,61,102,55,92,42,79,45,35,30,36,41,55,95,93,37,80,42,82,48,54,69,70,56,54,50,50,54,52,53,52,50,49,54,51,51,56,56,55,71,46,51,74,40,38,28,30,37,86,86,68,50,54,31,34,33,70,50,68,44,79,91,78,48,26,35,31,31,27,37,85,88,64,52,76,48,75,39,48,46,73,58,42,65,73,48,36,45,82,49,88,77,79,131

Radius of gyration: 20.77 Å; Cα contacts (8 Å, |Δi|>4): 152; chains: 1; bounding box: 54×41×48 Å

Organism: NCBI:txid638

InterPro domains:
  IPR025317 Protein of unknown function DUF4222 [PF13973] (60-108)

Sequence (112 aa):
MTSLTKNHGISQLRCRPISGKNWFYCYEIRLVDRWIPVSQRFAKWAIDHVNHLYQKQKLFGQYFRDKRGRIVRFTGYDAKKGWILFTYEDGSQCFSPIRKFHQDYKRIEVKP

pLDDT: mean 76.43, std 14.38, range [30.48, 90.62]

Mean predicted aligned error: 13.66 Å

Foldseek 3Di:
DDDPPPQPPHKDKDWDWDDDPDTDIWIWIQDPNDTDTDDPVVVVVVVVVVVVVVVFVVQAQWWKAFPVRWIKRFHGADPVQQKTWIATPVRDIDIDHPVVCVVGIGTDDDDD

Nearest PDB structures (foldseek):
  7lky-assembly4_D  TM=6.345E-01  e=3.321E-02  Homo sapiens
  4l0j-assembly1_A  TM=8.145E-01  e=6.695E-01  Escherichia coli
  4v8p-assembly4_GA  TM=7.629E-01  e=8.754E-01  Tetrahymena thermophila
  7of1-assem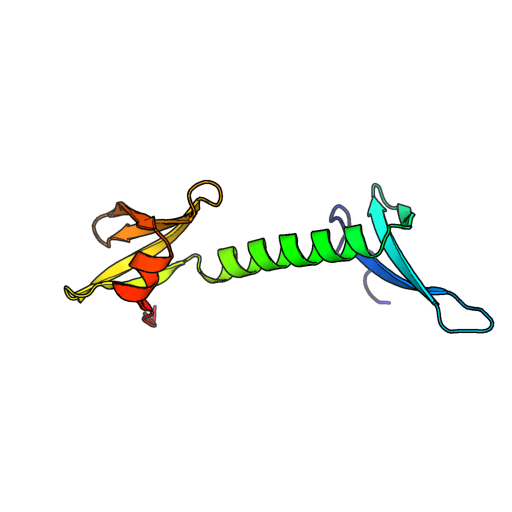bly1_A  TM=6.524E-01  e=6.345E-01  Saccharomyces cerevisiae S288C
  6zj3-assembly1_LP  TM=7.209E-01  e=1.208E+00  Euglena gracilis